Protein AF-A0A484N885-F1 (afdb_monomer_lite)

InterPro domains:
  IPR019538 26S proteasome non-ATPase regulatory subunit 5 [PTHR13554] (1-89)

Structure (mmCIF, N/CA/C/O backbone):
data_AF-A0A484N885-F1
#
_entry.id   AF-A0A484N885-F1
#
loop_
_atom_site.group_PDB
_atom_site.id
_atom_site.type_symbol
_atom_site.label_atom_id
_atom_site.label_alt_id
_atom_site.label_comp_id
_atom_site.label_asym_id
_atom_site.label_entity_id
_atom_site.label_seq_id
_atom_site.pdbx_PDB_ins_code
_atom_site.Cartn_x
_atom_site.Cartn_y
_atom_site.Cartn_z
_atom_site.occupancy
_atom_site.B_iso_or_equiv
_atom_site.auth_seq_id
_atom_site.auth_comp_id
_atom_site.auth_asym_id
_atom_site.auth_atom_id
_atom_site.pdbx_PDB_model_num
ATOM 1 N N . MET A 1 1 ? 13.148 -1.317 3.023 1.00 70.75 1 MET A N 1
ATOM 2 C CA . MET A 1 1 ? 12.827 -2.591 2.345 1.00 70.75 1 MET A CA 1
ATOM 3 C C . MET A 1 1 ? 14.039 -2.995 1.520 1.00 70.75 1 MET A C 1
ATOM 5 O O . MET A 1 1 ? 14.583 -2.135 0.839 1.00 70.75 1 MET A O 1
ATOM 9 N N . ARG A 1 2 ? 14.531 -4.234 1.641 1.00 83.75 2 ARG A N 1
ATOM 10 C CA . ARG A 1 2 ? 15.638 -4.711 0.792 1.00 83.75 2 ARG A CA 1
ATOM 11 C C . ARG A 1 2 ? 15.107 -4.931 -0.639 1.00 83.75 2 ARG A C 1
ATOM 13 O O . ARG A 1 2 ? 13.955 -5.344 -0.759 1.00 83.75 2 ARG A O 1
ATOM 20 N N . PRO A 1 3 ? 15.902 -4.705 -1.702 1.00 82.12 3 PRO A N 1
ATOM 21 C CA . PRO A 1 3 ? 15.428 -4.855 -3.084 1.00 82.12 3 PRO A CA 1
ATOM 22 C C . PRO A 1 3 ? 14.834 -6.235 -3.402 1.00 82.12 3 PRO A C 1
ATOM 24 O O . PRO A 1 3 ? 13.816 -6.321 -4.078 1.00 82.12 3 PRO A O 1
ATOM 27 N N . TRP A 1 4 ? 15.412 -7.310 -2.857 1.00 87.44 4 TRP A N 1
ATOM 28 C CA . TRP A 1 4 ? 14.900 -8.670 -3.057 1.00 87.44 4 TRP A CA 1
ATOM 29 C C . TRP A 1 4 ? 13.517 -8.882 -2.423 1.00 87.44 4 TRP A C 1
ATOM 31 O O . TRP A 1 4 ? 12.654 -9.498 -3.037 1.00 87.44 4 TRP A O 1
ATOM 41 N N . CYS A 1 5 ? 13.262 -8.308 -1.238 1.00 88.88 5 CYS A N 1
ATOM 42 C CA . CYS A 1 5 ? 11.940 -8.380 -0.609 1.00 88.88 5 CYS A CA 1
ATOM 43 C C . CYS A 1 5 ? 10.887 -7.663 -1.454 1.00 88.88 5 CYS A C 1
ATOM 45 O O . CYS A 1 5 ? 9.756 -8.124 -1.536 1.00 88.88 5 CYS A O 1
ATOM 47 N N . LEU A 1 6 ? 11.252 -6.526 -2.058 1.00 90.88 6 LEU A N 1
ATOM 48 C CA . LEU A 1 6 ? 10.344 -5.790 -2.930 1.00 90.88 6 LEU A CA 1
ATOM 49 C C . LEU A 1 6 ? 9.947 -6.660 -4.128 1.00 90.88 6 LEU A C 1
ATOM 51 O O . LEU A 1 6 ? 8.759 -6.811 -4.375 1.00 90.88 6 LEU A O 1
ATOM 55 N N . MET A 1 7 ? 10.912 -7.285 -4.809 1.00 89.31 7 MET A N 1
ATOM 56 C CA . MET A 1 7 ? 10.628 -8.172 -5.946 1.00 89.31 7 MET A CA 1
ATOM 57 C C . MET A 1 7 ? 9.694 -9.330 -5.578 1.00 89.31 7 MET A C 1
ATOM 59 O O . MET A 1 7 ? 8.744 -9.587 -6.311 1.00 89.31 7 MET A O 1
ATOM 63 N N . GLU A 1 8 ? 9.911 -9.975 -4.429 1.00 91.50 8 GLU A N 1
ATOM 64 C CA . GLU A 1 8 ? 9.033 -11.047 -3.931 1.00 91.50 8 GLU A CA 1
ATOM 65 C C . GLU A 1 8 ? 7.607 -10.567 -3.632 1.00 91.50 8 GLU A C 1
ATOM 67 O O . GLU A 1 8 ? 6.642 -11.292 -3.861 1.00 91.50 8 GLU A O 1
ATOM 72 N N . ILE A 1 9 ? 7.454 -9.346 -3.115 1.00 92.06 9 ILE A N 1
ATOM 73 C CA . ILE A 1 9 ? 6.131 -8.765 -2.863 1.00 92.06 9 ILE A CA 1
ATOM 74 C C . ILE A 1 9 ? 5.442 -8.437 -4.191 1.00 92.06 9 ILE A C 1
ATOM 76 O O . ILE A 1 9 ? 4.270 -8.758 -4.366 1.00 92.06 9 ILE A O 1
ATOM 80 N N . LEU A 1 10 ? 6.156 -7.811 -5.133 1.00 90.56 10 LEU A N 1
ATOM 81 C CA . LEU A 1 10 ? 5.566 -7.371 -6.401 1.00 90.56 10 LEU A CA 1
ATOM 82 C C . LEU A 1 10 ? 5.247 -8.531 -7.352 1.00 90.56 10 LEU A C 1
ATOM 84 O O . LEU A 1 10 ? 4.334 -8.406 -8.168 1.00 90.56 10 LEU A O 1
ATOM 88 N N . SER A 1 11 ? 5.948 -9.662 -7.242 1.00 89.25 11 SER A N 1
ATOM 89 C CA . SER A 1 11 ? 5.638 -10.875 -8.010 1.00 89.25 11 SER A CA 1
ATOM 90 C C . SER A 1 11 ? 4.366 -11.582 -7.521 1.00 89.25 11 SER A C 1
ATOM 92 O O . SER A 1 11 ? 3.751 -12.340 -8.275 1.00 89.25 11 SER A O 1
ATOM 94 N N . ARG A 1 12 ? 3.919 -11.306 -6.288 1.00 91.94 12 ARG A N 1
ATOM 95 C CA . ARG A 1 12 ? 2.748 -11.930 -5.657 1.00 91.94 12 ARG A CA 1
ATOM 96 C C . ARG A 1 12 ? 1.569 -10.964 -5.615 1.00 91.94 12 ARG A C 1
ATOM 98 O O . ARG A 1 12 ? 1.361 -10.244 -4.639 1.00 91.94 12 ARG A O 1
ATOM 105 N N . LYS A 1 13 ? 0.744 -11.003 -6.666 1.00 88.56 13 LYS A N 1
ATOM 106 C CA . LYS A 1 13 ? -0.468 -10.168 -6.784 1.00 88.56 13 LYS A CA 1
ATOM 107 C C . LYS A 1 13 ? -1.392 -10.257 -5.566 1.00 88.56 13 LYS A C 1
ATOM 109 O O . LYS A 1 13 ? -1.926 -9.237 -5.156 1.00 88.56 13 LYS A O 1
ATOM 114 N N . GLU A 1 14 ? -1.507 -11.433 -4.953 1.00 91.44 14 GLU A N 1
ATOM 115 C CA . GLU A 1 14 ? -2.299 -11.641 -3.734 1.00 91.44 14 GLU A CA 1
ATOM 116 C C . GLU A 1 14 ? -1.882 -10.700 -2.592 1.00 91.44 14 GLU A C 1
ATOM 118 O O . GLU A 1 14 ? -2.736 -10.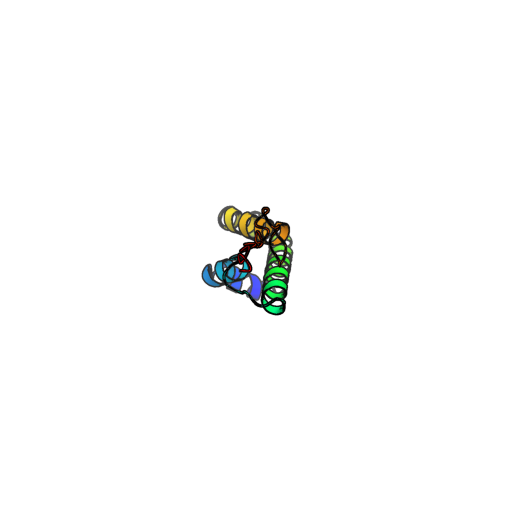072 -1.974 1.00 91.44 14 GLU A O 1
ATOM 123 N N . ILE A 1 15 ? -0.577 -10.535 -2.343 1.00 91.31 15 ILE A N 1
ATOM 124 C CA . ILE A 1 15 ? -0.082 -9.658 -1.270 1.00 91.31 15 ILE A CA 1
ATOM 125 C C . ILE A 1 15 ? -0.475 -8.211 -1.557 1.00 91.31 15 ILE A C 1
ATOM 127 O O . ILE A 1 15 ? -0.962 -7.509 -0.669 1.00 91.31 15 ILE A O 1
ATOM 131 N N . VAL A 1 16 ? -0.277 -7.769 -2.801 1.00 91.50 16 VAL A N 1
ATOM 132 C CA . VAL A 1 16 ? -0.650 -6.422 -3.247 1.00 91.50 16 VAL A CA 1
ATOM 133 C C . VAL A 1 16 ? -2.150 -6.195 -3.071 1.00 91.50 16 VAL A C 1
ATOM 135 O O . VAL A 1 16 ? -2.557 -5.159 -2.543 1.00 91.50 16 VAL A O 1
ATOM 138 N N . ASP A 1 17 ? -2.976 -7.148 -3.492 1.00 92.19 17 ASP A N 1
ATOM 139 C CA . ASP A 1 17 ? -4.427 -7.034 -3.384 1.00 92.19 17 ASP A CA 1
ATOM 140 C C . ASP A 1 17 ? -4.869 -7.021 -1.913 1.00 92.19 17 ASP A C 1
ATOM 142 O O . ASP A 1 17 ? -5.702 -6.194 -1.548 1.00 92.19 17 ASP A O 1
ATOM 146 N N . ILE A 1 18 ? -4.247 -7.812 -1.030 1.00 91.31 18 ILE A N 1
ATOM 147 C CA . ILE A 1 18 ? -4.520 -7.777 0.417 1.00 91.31 18 ILE A CA 1
ATOM 148 C C . ILE A 1 18 ? -4.203 -6.410 1.018 1.00 91.31 18 ILE A C 1
ATOM 150 O O . ILE A 1 18 ? -5.006 -5.894 1.791 1.00 91.31 18 ILE A O 1
ATOM 154 N N . VAL A 1 19 ? -3.054 -5.803 0.704 1.00 92.12 19 VAL A N 1
ATOM 155 C CA . VAL A 1 19 ? -2.669 -4.520 1.325 1.00 92.12 19 VAL A CA 1
ATOM 156 C C . VAL A 1 19 ? -3.403 -3.325 0.719 1.00 92.12 19 VAL A C 1
ATOM 158 O O . VAL A 1 19 ? -3.599 -2.326 1.409 1.00 92.12 19 VAL A O 1
ATOM 161 N N . THR A 1 20 ? -3.866 -3.426 -0.529 1.00 92.69 20 THR A N 1
ATOM 162 C CA . THR A 1 20 ? -4.617 -2.353 -1.206 1.00 92.69 20 THR A CA 1
ATOM 163 C C . THR A 1 20 ? -6.133 -2.460 -1.014 1.00 92.69 20 THR A C 1
ATOM 165 O O . THR A 1 20 ? -6.811 -1.435 -1.018 1.00 92.69 20 THR A O 1
ATOM 168 N N . ASN A 1 21 ? -6.689 -3.648 -0.744 1.00 89.31 21 ASN A N 1
ATOM 169 C CA . ASN A 1 21 ? -8.135 -3.840 -0.582 1.00 89.31 21 ASN A CA 1
ATOM 170 C C . ASN A 1 21 ? -8.648 -3.389 0.791 1.00 89.31 21 ASN A C 1
ATOM 172 O O . ASN A 1 21 ? -8.501 -4.067 1.799 1.00 89.31 21 ASN A O 1
ATOM 176 N N . THR A 1 22 ? -9.335 -2.260 0.826 1.00 80.62 22 THR A N 1
ATOM 177 C CA . THR A 1 22 ? -9.810 -1.602 2.050 1.00 80.62 22 THR A CA 1
ATOM 178 C C . THR A 1 22 ? -10.800 -2.390 2.898 1.00 80.62 22 THR A C 1
ATOM 180 O O . THR A 1 22 ? -11.001 -2.025 4.050 1.00 80.62 22 THR A O 1
ATOM 183 N N . PHE A 1 23 ? -1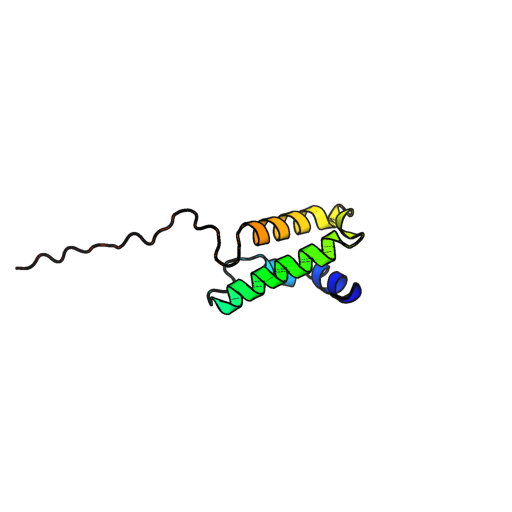1.375 -3.470 2.372 1.00 82.88 23 PHE A N 1
ATOM 184 C CA . PHE A 1 23 ? -12.364 -4.292 3.071 1.00 82.88 23 PHE A CA 1
ATOM 185 C C . PHE A 1 23 ? -11.782 -5.561 3.702 1.00 82.88 23 PHE A C 1
ATOM 187 O O . PHE A 1 23 ? -12.516 -6.299 4.352 1.00 82.88 23 PHE A O 1
ATOM 194 N N . THR A 1 24 ? -10.482 -5.833 3.543 1.00 85.94 24 THR A N 1
ATOM 195 C CA . THR A 1 24 ? -9.853 -7.028 4.139 1.00 85.94 24 THR A CA 1
ATOM 196 C C . THR A 1 24 ? -9.642 -6.909 5.643 1.00 85.94 24 THR A C 1
ATOM 198 O O . THR A 1 24 ? -9.307 -7.896 6.284 1.00 85.94 24 THR A O 1
ATOM 201 N N . GLU A 1 25 ? -9.763 -5.704 6.202 1.00 85.81 25 GLU A N 1
ATOM 202 C CA . GLU A 1 25 ? -9.458 -5.429 7.600 1.00 85.81 25 GLU A CA 1
ATOM 203 C C . GLU A 1 25 ? -10.384 -4.346 8.151 1.00 85.81 25 GLU A C 1
ATOM 205 O O . GLU A 1 25 ? -10.519 -3.274 7.559 1.00 85.81 25 GLU A O 1
ATOM 210 N N . SER A 1 26 ? -11.012 -4.633 9.289 1.00 86.62 26 SER A N 1
ATOM 211 C CA . SER A 1 26 ? -11.994 -3.765 9.945 1.00 86.62 26 SER A CA 1
ATOM 212 C C . SER A 1 26 ? -11.491 -3.198 11.274 1.00 86.62 26 SER A C 1
ATOM 214 O O . SER A 1 26 ? -12.049 -2.226 11.791 1.00 86.62 26 SER A O 1
ATOM 216 N N . GLN A 1 27 ? -10.418 -3.759 11.833 1.00 92.00 27 GLN A N 1
ATOM 217 C CA . GLN A 1 27 ? -9.817 -3.257 13.056 1.00 92.00 27 GLN A CA 1
ATOM 218 C C . GLN A 1 27 ? -8.955 -2.034 12.761 1.00 92.00 27 GLN A C 1
ATOM 220 O O . GLN A 1 27 ? -8.117 -2.041 11.859 1.00 92.00 27 GLN A O 1
ATOM 225 N N . LYS A 1 28 ? -9.096 -0.997 13.596 1.00 90.00 28 LYS A N 1
ATOM 226 C CA . LYS A 1 28 ? -8.341 0.261 13.496 1.00 90.00 28 LYS A CA 1
ATOM 227 C C . LYS A 1 28 ? -6.839 0.031 13.273 1.00 90.00 28 LYS A C 1
ATOM 229 O O . LYS A 1 28 ? -6.248 0.609 12.366 1.00 90.00 28 LYS A O 1
ATOM 234 N N . ILE A 1 29 ? -6.234 -0.838 14.085 1.00 94.31 29 ILE A N 1
ATOM 235 C CA . ILE A 1 29 ? -4.795 -1.116 14.024 1.00 94.31 29 ILE A CA 1
ATOM 236 C C . ILE A 1 29 ? -4.390 -1.788 12.709 1.00 94.31 29 ILE A C 1
ATOM 238 O O . ILE A 1 29 ? -3.366 -1.437 12.124 1.00 94.31 29 ILE A O 1
ATOM 242 N N . GLY A 1 30 ? -5.210 -2.711 12.209 1.00 92.81 30 GLY A N 1
ATOM 243 C CA . GLY A 1 30 ? -4.953 -3.392 10.951 1.00 92.81 30 GLY A CA 1
ATOM 244 C C . GLY A 1 30 ? -5.135 -2.453 9.754 1.00 92.81 30 GLY A C 1
ATOM 245 O O . GLY A 1 30 ? -4.299 -2.441 8.851 1.00 92.81 30 GLY A O 1
ATOM 246 N N . MET A 1 31 ? -6.151 -1.585 9.776 1.00 93.44 31 MET A N 1
ATOM 247 C CA . MET A 1 31 ? -6.344 -0.532 8.771 1.00 93.44 31 MET A CA 1
ATOM 248 C C . MET A 1 31 ? -5.117 0.391 8.668 1.00 93.44 31 MET A C 1
ATOM 250 O O . MET A 1 31 ? -4.607 0.644 7.571 1.00 93.44 31 MET A O 1
ATOM 254 N N . GLU A 1 32 ? -4.599 0.852 9.811 1.00 94.69 32 GLU A N 1
ATOM 255 C CA . GLU A 1 32 ? -3.375 1.660 9.877 1.00 94.69 32 GLU A CA 1
ATOM 256 C C . GLU A 1 32 ? -2.145 0.896 9.374 1.00 94.69 32 GLU A C 1
ATOM 258 O O . GLU A 1 32 ? -1.320 1.462 8.649 1.00 94.69 32 GLU A O 1
ATOM 263 N N . ALA A 1 33 ? -2.017 -0.383 9.734 1.00 94.81 33 ALA A N 1
ATOM 264 C CA . ALA A 1 33 ? -0.912 -1.228 9.296 1.00 94.81 33 ALA A CA 1
ATOM 265 C C . ALA A 1 33 ? -0.912 -1.412 7.773 1.00 94.81 33 ALA A C 1
ATOM 267 O O . ALA A 1 33 ? 0.115 -1.172 7.137 1.00 94.81 33 ALA A O 1
ATOM 268 N N . ARG A 1 34 ? -2.057 -1.741 7.163 1.00 94.38 34 ARG A N 1
ATOM 269 C CA . ARG A 1 34 ? -2.168 -1.892 5.701 1.00 94.38 34 ARG A CA 1
ATOM 270 C C . ARG A 1 34 ? -1.837 -0.600 4.960 1.00 94.38 34 ARG A C 1
ATOM 272 O O . ARG A 1 34 ? -1.118 -0.631 3.962 1.00 94.38 34 ARG A O 1
ATOM 279 N N . HIS A 1 35 ? -2.295 0.545 5.470 1.00 95.00 35 HIS A N 1
ATOM 280 C CA . HIS A 1 35 ? -1.946 1.842 4.891 1.00 95.00 35 HIS A CA 1
ATOM 281 C C . HIS A 1 35 ? -0.432 2.106 4.948 1.00 95.00 35 HIS A C 1
ATOM 283 O O . HIS A 1 35 ? 0.169 2.468 3.934 1.00 95.00 35 HIS A O 1
ATOM 289 N N . LYS A 1 36 ? 0.211 1.845 6.095 1.00 95.81 36 LYS A N 1
ATOM 290 C CA . LYS A 1 36 ? 1.677 1.934 6.234 1.00 95.81 36 LYS A CA 1
ATOM 291 C C . LYS A 1 36 ? 2.401 0.961 5.299 1.00 95.81 36 LYS A C 1
ATOM 293 O O . LYS A 1 36 ? 3.425 1.328 4.724 1.00 95.81 36 LYS A O 1
ATOM 298 N N . CYS A 1 37 ? 1.874 -0.249 5.100 1.00 94.81 37 CYS A N 1
ATOM 299 C CA . CYS A 1 37 ? 2.403 -1.201 4.122 1.00 94.81 37 CYS A CA 1
ATOM 300 C C . CYS A 1 37 ? 2.349 -0.630 2.702 1.00 94.81 37 CYS A C 1
ATOM 302 O O . CYS A 1 37 ? 3.372 -0.642 2.020 1.00 94.81 37 CYS A O 1
ATOM 304 N N . CYS A 1 38 ? 1.213 -0.063 2.280 1.00 95.38 38 CYS A N 1
ATOM 305 C CA . CYS A 1 38 ? 1.094 0.587 0.972 1.00 95.38 38 CYS A CA 1
ATOM 306 C C . CYS A 1 38 ? 2.127 1.708 0.802 1.00 95.38 38 CYS A C 1
ATOM 308 O O . CYS A 1 38 ? 2.839 1.731 -0.199 1.00 95.38 38 CYS A O 1
ATOM 310 N N . GLN A 1 39 ? 2.278 2.585 1.801 1.00 96.12 39 GLN A N 1
ATO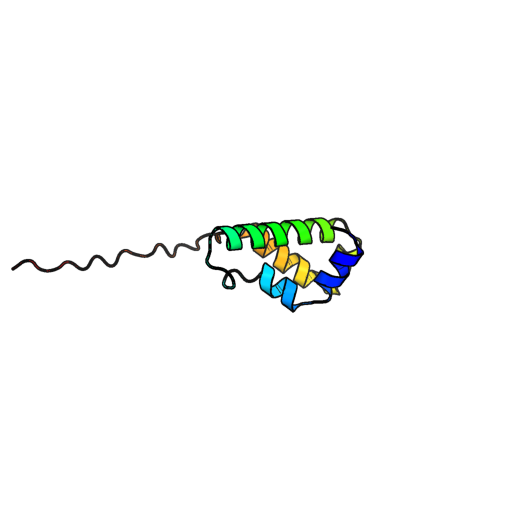M 311 C CA . GLN A 1 39 ? 3.284 3.656 1.785 1.00 96.12 39 GLN A CA 1
ATOM 312 C C . GLN A 1 39 ? 4.715 3.114 1.671 1.00 96.12 39 GLN A C 1
ATOM 314 O O . GLN A 1 39 ? 5.516 3.625 0.887 1.00 96.12 39 GLN A O 1
ATOM 319 N N . ALA A 1 40 ? 5.050 2.078 2.443 1.00 95.25 40 ALA A N 1
ATOM 320 C CA . ALA A 1 40 ? 6.384 1.487 2.446 1.00 95.25 40 ALA A CA 1
ATOM 321 C C . ALA A 1 40 ? 6.713 0.793 1.116 1.00 95.25 40 ALA A C 1
ATOM 323 O O . ALA A 1 40 ? 7.830 0.950 0.614 1.00 95.25 40 ALA A O 1
ATOM 324 N N . ILE A 1 41 ? 5.751 0.061 0.543 1.00 94.94 41 ILE A N 1
ATOM 325 C CA . ILE A 1 41 ? 5.8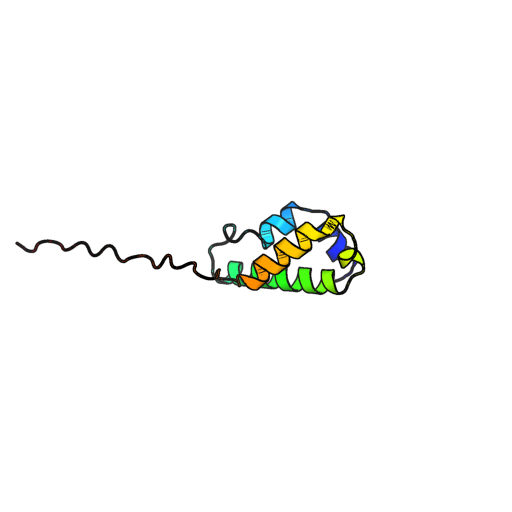87 -0.583 -0.769 1.00 94.94 41 ILE A CA 1
ATOM 326 C C . ILE A 1 41 ? 6.039 0.487 -1.845 1.00 94.94 41 ILE A C 1
ATOM 328 O O . ILE A 1 41 ? 7.005 0.433 -2.598 1.00 94.94 41 ILE A O 1
ATOM 332 N N . TYR A 1 42 ? 5.151 1.486 -1.878 1.00 95.00 42 TYR A N 1
ATOM 333 C CA . TYR A 1 42 ? 5.203 2.556 -2.872 1.00 95.00 42 TYR A CA 1
ATOM 334 C C . TYR A 1 42 ? 6.524 3.319 -2.816 1.00 95.00 42 TYR A C 1
ATOM 336 O O . TYR A 1 42 ? 7.168 3.473 -3.843 1.00 95.00 42 TYR A O 1
ATOM 344 N N . LYS A 1 43 ? 6.994 3.701 -1.621 1.00 94.50 43 LYS A N 1
ATOM 345 C CA . LYS A 1 43 ? 8.291 4.376 -1.450 1.00 94.50 43 LYS A CA 1
ATOM 346 C C . LYS A 1 43 ? 9.457 3.527 -1.960 1.00 94.50 43 LYS A C 1
ATOM 348 O O . LYS A 1 43 ? 10.363 4.043 -2.608 1.00 94.50 43 LYS A O 1
ATOM 353 N N . ALA A 1 44 ? 9.465 2.229 -1.652 1.00 93.44 44 ALA A N 1
ATOM 354 C CA . ALA A 1 44 ? 10.509 1.327 -2.131 1.00 93.44 44 ALA A CA 1
ATOM 355 C C . ALA A 1 44 ? 10.443 1.141 -3.655 1.00 93.44 44 ALA A C 1
ATOM 357 O O . ALA A 1 44 ? 11.478 1.136 -4.319 1.00 93.44 44 ALA A O 1
ATOM 358 N N . PHE A 1 45 ? 9.233 1.031 -4.197 1.00 93.12 45 PHE A N 1
ATOM 359 C CA . PHE A 1 45 ? 8.958 0.881 -5.619 1.00 93.12 45 PHE A CA 1
ATOM 360 C C . PHE A 1 45 ? 9.339 2.134 -6.417 1.00 93.12 45 PHE A C 1
ATOM 362 O O . PHE A 1 45 ? 10.082 2.016 -7.389 1.00 93.12 45 PHE A O 1
ATOM 369 N N . SER A 1 46 ? 8.949 3.327 -5.960 1.00 92.25 46 SER A N 1
ATOM 370 C CA . SER A 1 46 ? 9.272 4.613 -6.593 1.00 92.25 46 SER A CA 1
ATOM 371 C C . SER A 1 46 ? 10.767 4.930 -6.576 1.00 92.25 46 SER A C 1
ATOM 373 O O . SER A 1 46 ? 11.272 5.584 -7.480 1.00 92.25 46 SER A O 1
ATOM 375 N N . SER A 1 47 ? 11.498 4.465 -5.559 1.00 92.00 47 SER A N 1
ATOM 376 C CA . SER A 1 47 ? 12.963 4.571 -5.506 1.00 92.00 47 SER A CA 1
ATOM 377 C C . SER A 1 47 ? 13.690 3.502 -6.332 1.00 92.00 47 SER A C 1
ATOM 379 O O . SER A 1 47 ? 14.919 3.513 -6.389 1.00 92.00 47 SER A O 1
ATOM 381 N N . SER A 1 48 ? 12.970 2.560 -6.944 1.00 90.94 48 SER A N 1
ATOM 382 C CA . SER A 1 48 ? 13.545 1.473 -7.738 1.00 90.94 48 SER A CA 1
ATOM 383 C C . SER A 1 48 ? 13.410 1.736 -9.239 1.00 90.94 48 SER A C 1
ATOM 385 O O . SER A 1 48 ? 12.565 2.508 -9.675 1.00 90.94 48 SER A O 1
ATOM 387 N N . LYS A 1 49 ? 14.189 1.019 -10.057 1.00 90.31 49 LYS A N 1
ATOM 388 C CA . LYS A 1 49 ? 14.063 1.060 -11.526 1.00 90.31 49 LYS A CA 1
ATOM 389 C C . LYS A 1 49 ? 12.766 0.419 -12.050 1.00 90.31 49 LYS A C 1
ATOM 391 O O . LYS A 1 49 ? 12.486 0.508 -13.237 1.00 90.31 49 LYS A O 1
ATOM 396 N N . LEU A 1 50 ? 11.981 -0.231 -11.187 1.00 89.31 50 LEU A N 1
ATOM 397 C CA . LEU A 1 50 ? 10.736 -0.903 -11.573 1.00 89.31 50 LEU A CA 1
ATOM 398 C C . LEU A 1 50 ? 9.608 0.092 -11.870 1.00 89.31 50 LEU A C 1
ATOM 400 O O . LEU A 1 50 ? 8.678 -0.249 -12.589 1.00 89.31 50 LEU A O 1
ATOM 404 N N . ILE A 1 51 ? 9.694 1.323 -11.352 1.00 89.75 51 ILE A N 1
ATOM 405 C CA . ILE A 1 51 ? 8.688 2.370 -11.585 1.00 89.75 51 ILE A CA 1
ATOM 406 C C . ILE A 1 51 ? 8.549 2.736 -13.070 1.00 89.75 51 ILE A C 1
ATOM 408 O O . ILE A 1 51 ? 7.478 3.145 -13.502 1.00 89.75 51 ILE A O 1
ATOM 412 N N . SER A 1 52 ? 9.616 2.570 -13.859 1.00 90.25 52 SER A N 1
ATOM 413 C CA . SER A 1 52 ? 9.616 2.830 -15.302 1.00 90.25 52 SER A CA 1
ATOM 414 C C . SER A 1 52 ? 9.169 1.638 -16.151 1.00 90.25 52 SER A C 1
ATOM 416 O O . SER A 1 52 ? 9.051 1.781 -17.364 1.00 90.25 52 SER A O 1
ATOM 418 N N . ASP A 1 53 ? 8.956 0.463 -15.553 1.00 91.06 53 ASP A N 1
ATOM 419 C CA . ASP A 1 53 ? 8.496 -0.722 -16.278 1.00 91.06 53 ASP A CA 1
ATOM 420 C C . ASP A 1 53 ? 6.960 -0.671 -16.441 1.00 91.06 53 ASP A C 1
ATOM 422 O O . ASP A 1 53 ? 6.227 -0.664 -15.442 1.00 91.06 53 ASP A O 1
ATOM 426 N N . PRO A 1 54 ? 6.443 -0.663 -17.688 1.00 91.12 54 PRO A N 1
ATOM 427 C CA . PRO A 1 54 ? 5.008 -0.596 -17.964 1.00 91.12 54 PRO A CA 1
ATOM 428 C C . PRO A 1 54 ? 4.189 -1.716 -17.312 1.00 91.12 54 PRO A C 1
ATOM 430 O O . PRO A 1 54 ? 3.008 -1.519 -17.016 1.00 91.12 54 PRO A O 1
ATOM 433 N N . SER A 1 55 ? 4.801 -2.872 -17.041 1.00 89.25 55 SER A N 1
ATOM 434 C CA . SER A 1 55 ? 4.156 -4.026 -16.401 1.00 89.25 55 SER A CA 1
ATOM 435 C C . SER A 1 55 ? 3.643 -3.703 -14.994 1.00 89.25 55 SER A C 1
ATOM 437 O O . SER A 1 55 ? 2.691 -4.330 -14.522 1.00 89.25 55 SER A O 1
ATOM 439 N N . PHE A 1 56 ? 4.235 -2.704 -14.330 1.00 89.94 56 PHE A N 1
ATOM 440 C CA . PHE A 1 56 ? 3.875 -2.288 -12.974 1.00 89.94 56 PHE A CA 1
ATOM 441 C C . PHE A 1 56 ? 3.070 -0.984 -12.914 1.00 89.94 56 PHE A C 1
ATOM 443 O O . PHE A 1 56 ? 2.735 -0.528 -11.820 1.00 89.94 56 PHE A O 1
ATOM 450 N N . HIS A 1 57 ? 2.684 -0.390 -14.045 1.00 89.81 57 HIS A N 1
ATOM 451 C CA . HIS A 1 57 ? 1.959 0.888 -14.042 1.00 89.81 57 HIS A CA 1
ATOM 452 C C . HIS A 1 57 ? 0.606 0.784 -13.309 1.00 89.81 57 HIS A C 1
ATOM 454 O O . HIS A 1 57 ? 0.245 1.641 -12.504 1.00 89.81 57 HIS A O 1
ATOM 460 N N . GLY A 1 58 ? -0.112 -0.329 -13.504 1.00 90.81 58 GLY A N 1
ATOM 461 C CA . GLY A 1 58 ? -1.364 -0.601 -12.788 1.00 90.81 58 GLY A CA 1
ATOM 462 C C . GLY A 1 58 ? -1.177 -0.796 -11.277 1.00 90.81 58 GLY A C 1
ATOM 463 O O . GLY A 1 58 ? -2.043 -0.413 -10.493 1.00 90.81 58 GLY A O 1
ATOM 464 N N . LEU A 1 59 ? -0.035 -1.349 -10.858 1.00 91.81 59 LEU A N 1
ATOM 465 C CA . LEU A 1 59 ? 0.330 -1.483 -9.447 1.00 91.81 59 LEU A CA 1
ATOM 466 C C . LEU A 1 59 ? 0.624 -0.114 -8.822 1.00 91.81 59 LEU A C 1
ATOM 468 O O . LEU A 1 59 ? 0.151 0.154 -7.718 1.00 91.81 59 LEU A O 1
ATOM 472 N N . ALA A 1 60 ? 1.380 0.737 -9.522 1.00 91.75 60 ALA A N 1
ATOM 473 C CA . ALA A 1 60 ? 1.699 2.094 -9.081 1.00 91.75 60 ALA A CA 1
ATOM 474 C C . ALA A 1 60 ? 0.415 2.867 -8.750 1.00 91.75 60 ALA A C 1
ATOM 476 O O . ALA A 1 60 ? 0.252 3.343 -7.627 1.00 91.75 60 ALA A O 1
ATOM 477 N N . ASN A 1 61 ? -0.534 2.858 -9.692 1.00 93.12 61 ASN A N 1
ATOM 478 C CA . ASN A 1 61 ? -1.830 3.517 -9.552 1.00 93.12 61 ASN A CA 1
ATOM 479 C C . ASN A 1 61 ? -2.642 2.939 -8.384 1.00 93.12 61 ASN A C 1
ATOM 481 O O . ASN A 1 61 ? -3.186 3.691 -7.581 1.00 93.12 61 ASN A O 1
ATOM 485 N N . LYS A 1 62 ? -2.701 1.606 -8.237 1.00 93.06 62 LYS A N 1
ATOM 486 C CA . LYS A 1 62 ? -3.393 0.964 -7.102 1.00 93.06 62 LYS A CA 1
ATOM 487 C C . LYS A 1 62 ? -2.818 1.400 -5.749 1.00 93.06 62 LYS A C 1
ATOM 489 O O . LYS A 1 62 ? -3.580 1.699 -4.830 1.00 93.06 62 LYS A O 1
ATOM 494 N N . LEU A 1 63 ? -1.491 1.417 -5.615 1.00 94.25 63 LEU A N 1
ATOM 495 C CA . LEU A 1 63 ? -0.818 1.822 -4.378 1.00 94.25 63 LEU A CA 1
ATOM 496 C C . LEU A 1 63 ? -1.029 3.308 -4.084 1.00 94.25 63 LEU A C 1
ATOM 498 O O . LEU A 1 63 ? -1.336 3.660 -2.946 1.00 94.25 63 LEU A O 1
ATOM 502 N N . GLU A 1 64 ? -0.899 4.169 -5.093 1.00 94.19 64 GLU A N 1
ATOM 503 C CA . GLU A 1 64 ? -1.121 5.609 -4.955 1.00 94.19 64 GLU A CA 1
ATOM 504 C C . GLU A 1 64 ? -2.560 5.912 -4.520 1.00 94.19 64 GLU A C 1
ATOM 506 O O . GLU A 1 64 ? -2.778 6.676 -3.577 1.00 94.19 64 GLU A O 1
ATOM 511 N N . GLU A 1 65 ? -3.545 5.240 -5.115 1.00 93.38 65 GLU A N 1
ATOM 512 C CA . GLU A 1 65 ? -4.954 5.369 -4.741 1.00 93.38 65 GLU A CA 1
ATOM 513 C C . GLU A 1 65 ? -5.243 4.896 -3.310 1.00 93.38 65 GLU A C 1
ATOM 515 O O . GLU A 1 65 ? -5.951 5.573 -2.552 1.00 93.38 65 GLU A O 1
ATOM 520 N N . ALA A 1 66 ? -4.653 3.771 -2.898 1.00 92.75 66 ALA A N 1
ATOM 521 C CA . ALA A 1 66 ? -4.763 3.270 -1.529 1.00 92.75 66 ALA A CA 1
ATOM 522 C C . ALA A 1 66 ? -4.121 4.232 -0.510 1.00 92.75 66 ALA A C 1
ATOM 524 O O . ALA A 1 66 ? -4.667 4.455 0.575 1.00 92.75 66 ALA A O 1
ATOM 525 N N . ILE A 1 67 ? -2.988 4.852 -0.857 1.00 94.81 67 ILE A N 1
ATOM 526 C CA . ILE A 1 67 ? -2.332 5.864 -0.016 1.00 94.81 67 ILE A CA 1
ATOM 527 C C . ILE A 1 67 ? -3.190 7.130 0.059 1.00 94.81 67 ILE A C 1
ATOM 529 O O . ILE A 1 67 ? -3.455 7.633 1.150 1.00 94.81 67 ILE A O 1
ATOM 533 N N . ARG A 1 68 ? -3.685 7.626 -1.076 1.00 94.19 68 ARG A N 1
ATOM 534 C CA . ARG A 1 68 ? -4.529 8.827 -1.147 1.00 94.19 68 ARG A CA 1
ATOM 535 C C . ARG A 1 68 ? -5.827 8.682 -0.352 1.00 94.19 68 ARG A C 1
ATOM 537 O O . ARG A 1 68 ? -6.304 9.652 0.238 1.00 94.19 68 ARG A O 1
ATOM 544 N N . SER A 1 69 ? -6.383 7.473 -0.321 1.00 90.81 69 SER A N 1
ATOM 545 C CA . SER A 1 69 ? -7.599 7.151 0.432 1.00 90.81 69 SER A CA 1
ATOM 546 C C . SER A 1 69 ? -7.395 7.169 1.950 1.00 90.81 69 SER A C 1
ATOM 548 O O . SER A 1 69 ? -8.363 7.357 2.686 1.00 90.81 69 SER A O 1
ATOM 550 N N . GLY A 1 70 ? -6.157 7.018 2.428 1.00 92.25 70 GLY A N 1
ATOM 551 C CA . GLY A 1 70 ? -5.845 6.933 3.853 1.00 92.25 70 GLY A CA 1
ATOM 552 C C . GLY A 1 70 ? -6.277 5.604 4.498 1.00 92.25 70 GLY A C 1
ATOM 553 O O . GLY A 1 70 ? -6.953 4.788 3.870 1.00 92.25 70 GLY A O 1
ATOM 554 N N . PRO A 1 71 ? -5.907 5.368 5.770 1.00 92.56 71 PRO A N 1
ATOM 555 C CA . PRO A 1 71 ? -6.216 4.117 6.470 1.00 92.56 71 PRO A CA 1
ATOM 556 C C . PRO A 1 71 ? -7.713 3.906 6.712 1.00 92.56 71 PRO A C 1
ATOM 558 O O . PRO A 1 71 ? -8.172 2.773 6.749 1.00 92.56 71 PRO A O 1
ATOM 561 N N . TYR A 1 72 ? -8.478 4.989 6.841 1.00 89.75 72 TYR A N 1
ATOM 562 C CA . TYR A 1 72 ? -9.894 4.944 7.217 1.00 89.75 72 TYR A CA 1
ATOM 563 C C . TYR A 1 72 ? -10.855 5.153 6.055 1.00 89.75 72 TYR A C 1
ATOM 565 O O . TYR A 1 72 ? -12.047 5.332 6.299 1.00 89.75 72 TYR A O 1
ATOM 573 N N . LEU A 1 73 ? -10.332 5.141 4.821 1.00 79.44 73 LEU A N 1
ATOM 574 C CA . LEU A 1 73 ? -11.010 5.616 3.619 1.00 79.44 73 LEU A CA 1
ATOM 575 C C . LEU A 1 73 ? -11.413 7.098 3.741 1.00 79.44 73 LEU A C 1
ATOM 577 O O . LEU A 1 73 ? -11.898 7.572 4.771 1.00 79.44 73 LEU A O 1
ATOM 581 N N . ARG A 1 74 ? -11.294 7.873 2.659 1.00 65.50 74 ARG A N 1
ATOM 582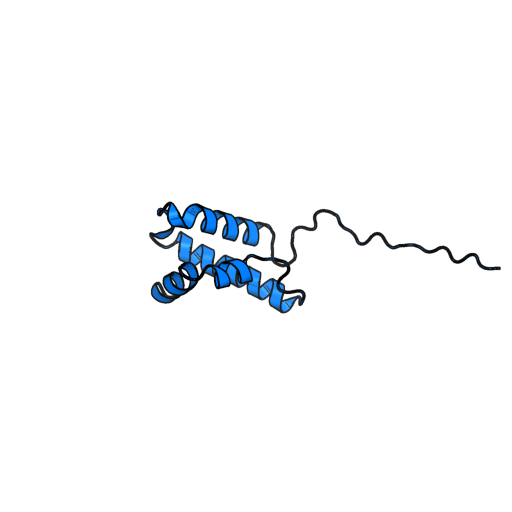 C CA . ARG A 1 74 ? -12.091 9.101 2.567 1.00 65.50 74 ARG A CA 1
ATOM 583 C C . ARG A 1 74 ? -13.543 8.649 2.582 1.00 65.50 74 ARG A C 1
ATOM 585 O O . ARG A 1 74 ? -14.000 8.068 1.601 1.00 65.50 74 ARG A O 1
ATOM 592 N N . ARG A 1 75 ? -14.252 8.890 3.689 1.00 55.41 75 ARG A N 1
ATOM 593 C CA . ARG A 1 75 ? -15.702 8.706 3.766 1.00 55.41 75 ARG A CA 1
ATOM 594 C C . ARG A 1 75 ? -16.314 9.437 2.571 1.00 55.41 75 ARG A C 1
ATOM 596 O O . ARG A 1 75 ? -16.436 10.658 2.589 1.00 55.41 75 ARG A O 1
ATOM 603 N N . LYS A 1 76 ? -16.719 8.712 1.528 1.00 51.72 76 LYS A N 1
ATOM 604 C CA . LYS A 1 76 ? -17.737 9.208 0.604 1.00 51.72 76 LYS A CA 1
ATOM 605 C C . LYS A 1 76 ? -19.044 9.188 1.389 1.00 51.72 76 LYS A C 1
ATOM 607 O O . LYS A 1 76 ? -19.769 8.215 1.277 1.00 51.72 76 LYS A O 1
ATOM 612 N N . HIS A 1 77 ? -19.244 10.175 2.270 1.00 46.84 77 HIS A N 1
ATOM 613 C CA . HIS A 1 77 ? -20.508 10.533 2.930 1.00 46.84 77 HIS A CA 1
ATOM 614 C C . HIS A 1 77 ? -21.542 9.398 3.040 1.00 46.84 77 HIS A C 1
ATOM 616 O O . HIS A 1 77 ? -22.674 9.518 2.595 1.00 46.84 77 HIS A O 1
ATOM 622 N N . THR A 1 78 ? -21.162 8.273 3.635 1.00 50.56 78 THR A N 1
ATOM 623 C CA . THR A 1 78 ? -22.130 7.370 4.247 1.00 50.56 78 THR A CA 1
ATOM 624 C C . THR A 1 78 ? -21.941 7.601 5.731 1.00 50.56 78 THR A C 1
ATOM 626 O O . THR A 1 78 ? -21.359 6.791 6.448 1.00 50.56 78 THR A O 1
ATOM 629 N N . GLU A 1 79 ? -22.302 8.806 6.184 1.00 50.97 79 GLU A N 1
ATOM 630 C CA . GLU A 1 79 ? -22.727 8.924 7.572 1.00 50.97 79 GLU A CA 1
ATOM 631 C C . GLU A 1 79 ? -23.769 7.829 7.768 1.00 50.97 79 GLU A C 1
ATOM 633 O O . GLU A 1 79 ? -24.686 7.699 6.954 1.00 50.97 79 GLU A O 1
ATOM 638 N N . ALA A 1 80 ? -23.585 6.995 8.789 1.00 55.81 80 ALA A N 1
ATOM 639 C CA . ALA A 1 80 ? -24.667 6.161 9.262 1.00 55.81 80 ALA A CA 1
ATOM 640 C C . ALA A 1 80 ? -25.793 7.132 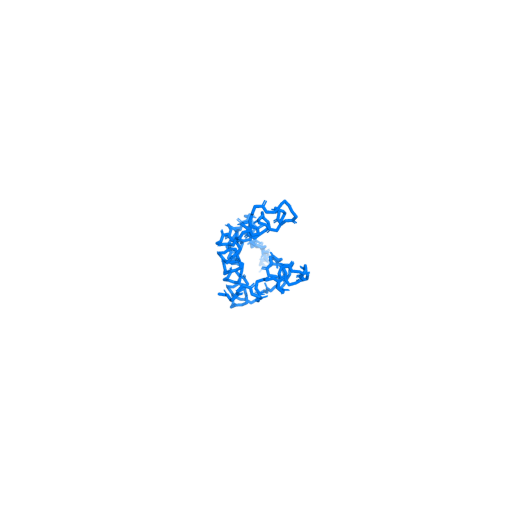9.614 1.00 55.81 80 ALA A C 1
ATOM 642 O O . ALA A 1 80 ? -25.699 7.829 10.622 1.00 55.81 80 ALA A O 1
ATOM 643 N N . GLN A 1 81 ? -26.785 7.267 8.731 1.00 60.31 81 GLN A N 1
ATOM 644 C CA . GLN A 1 81 ? -27.969 8.042 9.046 1.00 60.31 81 GLN A CA 1
ATOM 645 C C . GLN A 1 81 ? -28.569 7.362 10.275 1.00 60.31 81 GLN A C 1
ATOM 647 O O . GLN A 1 81 ? -28.886 6.171 10.194 1.00 60.31 81 GLN A O 1
ATOM 652 N N . PRO A 1 82 ? -28.647 8.041 11.430 1.00 56.06 82 PRO A N 1
ATOM 653 C CA . PRO A 1 82 ? -29.297 7.449 12.578 1.00 56.06 82 PRO A CA 1
ATOM 654 C C . PRO A 1 82 ? -30.746 7.200 12.170 1.00 56.06 82 PRO A C 1
ATOM 656 O O . PRO A 1 82 ? -31.477 8.139 11.852 1.00 56.06 82 PRO A O 1
ATOM 659 N N . LEU A 1 83 ? -31.148 5.930 12.127 1.00 64.94 83 LEU A N 1
ATOM 660 C CA . LEU A 1 83 ? -32.551 5.570 12.013 1.00 64.94 83 LEU A CA 1
ATOM 661 C C . LEU A 1 83 ? -33.201 5.987 13.334 1.00 64.94 83 LEU A C 1
ATOM 663 O O . LEU A 1 83 ? -33.149 5.264 14.326 1.00 64.94 83 LEU A O 1
ATOM 667 N N . VAL A 1 84 ? -33.724 7.211 13.380 1.00 68.06 84 VAL A N 1
ATOM 668 C CA . VAL A 1 84 ? -34.492 7.700 14.522 1.00 68.06 84 VAL A CA 1
ATOM 669 C C . VAL A 1 84 ? -35.865 7.046 14.437 1.00 68.06 84 VAL A C 1
ATOM 671 O O . VAL A 1 84 ? -36.775 7.570 13.800 1.00 68.06 84 VAL A O 1
ATOM 674 N N . GLU A 1 85 ? -36.014 5.873 15.048 1.00 71.19 85 GLU A N 1
ATOM 675 C CA . GLU A 1 85 ? -37.336 5.298 15.279 1.00 71.19 85 GLU A CA 1
ATOM 676 C C . GLU A 1 85 ? -38.028 6.107 16.380 1.00 71.19 85 GLU A C 1
ATOM 678 O O . GLU A 1 85 ? -37.704 6.015 17.567 1.00 71.19 85 GLU A O 1
ATOM 683 N N . THR A 1 86 ? -38.985 6.947 15.989 1.00 71.75 86 THR A N 1
ATOM 684 C CA . THR A 1 86 ? -39.897 7.587 16.934 1.00 71.75 86 THR A CA 1
ATOM 685 C C . THR A 1 86 ? -40.852 6.527 17.470 1.00 71.75 86 THR A C 1
ATOM 687 O O . THR A 1 86 ? -41.890 6.255 16.869 1.00 71.75 86 THR A O 1
ATOM 690 N N . VAL A 1 87 ? -40.516 5.917 18.605 1.00 65.19 87 VAL A N 1
ATOM 691 C CA . VAL A 1 87 ? -41.492 5.140 19.375 1.00 65.19 87 VAL A CA 1
ATOM 692 C C . VAL A 1 87 ? -42.606 6.097 19.804 1.00 65.19 87 VAL A C 1
ATOM 694 O O . VAL A 1 87 ? -42.379 6.994 20.621 1.00 65.19 87 VAL A O 1
ATOM 697 N N . GLN A 1 88 ? -43.805 5.922 19.237 1.00 67.56 88 GLN A N 1
ATOM 698 C CA . GLN A 1 88 ? -45.025 6.549 19.744 1.00 67.56 88 GLN A CA 1
ATOM 699 C C . GLN A 1 88 ? -45.198 6.116 21.200 1.00 67.56 88 GLN A C 1
ATOM 701 O O . GLN A 1 88 ? -45.432 4.944 21.491 1.00 67.56 88 GLN A O 1
ATOM 706 N N . ARG A 1 89 ? -45.038 7.064 22.123 1.00 62.78 89 ARG A N 1
ATOM 707 C CA . ARG A 1 89 ? -45.435 6.864 23.515 1.00 62.78 89 ARG A CA 1
ATOM 708 C C . ARG A 1 89 ? -46.958 6.962 23.574 1.00 62.78 89 ARG A C 1
ATOM 710 O O . ARG A 1 89 ? -47.510 7.961 23.115 1.00 62.78 89 ARG A O 1
ATOM 717 N N . PHE A 1 90 ? -47.582 5.896 24.070 1.00 68.94 90 PHE A N 1
ATOM 718 C CA . PHE A 1 90 ? -48.991 5.854 24.457 1.00 68.94 90 PHE A CA 1
ATOM 719 C C . PHE A 1 90 ? -49.214 6.641 25.749 1.00 68.94 90 PHE A C 1
ATOM 721 O O . PHE A 1 90 ? -48.293 6.626 26.602 1.00 68.94 90 PHE A O 1
#

Foldseek 3Di:
DDPVVLVVCQVDVVNLCCLLPLPNDDDPVVLQVSLVVLVVSLVSCVPDPNCPPPVCVVSNVSSVVSNVLGSVGPPPPPPVPPPPPPDPDD

Organism: NCBI:txid132261

Radius of gyration: 18.4 Å; chains: 1; bounding box: 65×22×42 Å

pLDDT: mean 85.21, std 12.81, range [46.84, 96.12]

Sequence (90 aa):
MRPWCLMEILSRKEIVDIVTNTFTESQKIGMEARHKCCQAIYKAFSSSKLISDPSFHGLANKLEEAIRSGPYLRRKHTEAQPLVETVQRF

Secondary structure (DSSP, 8-state):
--HHHHHHHHH-HHHHHHHH-TTS--SHHHHHHHHHHHHHHHHHHHTSGGGG-GGGHHHHHHHHHHHHH-TT----S-------------